Protein AF-A0A564Z9N3-F1 (afdb_monomer)

Organism: Hymenolepis diminuta (NCBI:txid6216)

Solvent-accessible surface area (backbone atoms only — not comparable to full-atom values): 6262 Å² total; per-residue (Å²): 86,80,41,83,44,80,71,89,62,53,36,37,37,29,37,66,100,58,65,80,38,64,48,44,73,56,98,43,25,26,27,47,93,90,37,80,46,21,62,64,18,46,82,48,82,69,34,32,37,49,31,64,73,60,54,89,52,34,42,36,40,38,44,30,54,101,87,51,76,47,78,44,60,51,62,95,79,74,75,74,78,80,77,71,87,90,68,79,89,69,88,70,75,68,72,64,68,64,92,88,115

Secondary structure (DSSP, 8-state):
-EE--SS--EEEEEETTS-EEEPEEETTEEEETTEEEES--EE-SS-EE---S-GGGEEEEEEE-SS-EEEEE--TT--PPPPPTT------------TT-

InterPro domains:
  IPR043785 Domain of unknown function DUF5727 [PF18997] (24-87)

Radius of gyration: 14.27 Å; Cα contacts (8 Å, |Δi|>4): 172; chains: 1; bounding box: 31×42×28 Å

Sequence (101 aa):
MYFNLTNVPEILVYKKDSYLFYLTIENGSCIVYGKIVGSPCAVQADQTVITLDEVPDYDVLVVQNLS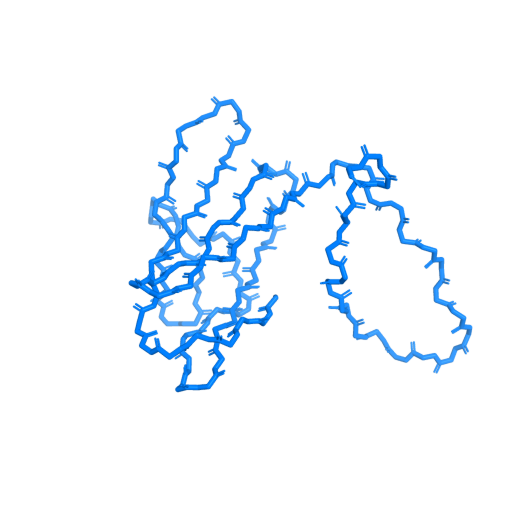LIYTVYFAKDCKFPPPKDGKKRAFKFTLCLNPNS

pLDDT: mean 74.57, std 18.3, range [33.62, 94.56]

Mean predicted aligned error: 9.77 Å

Structure (mmCIF, N/CA/C/O backbone):
data_AF-A0A564Z9N3-F1
#
_entry.id   AF-A0A564Z9N3-F1
#
loop_
_atom_site.group_PDB
_atom_site.id
_atom_site.type_symbol
_atom_site.label_atom_id
_atom_site.label_alt_id
_atom_site.label_comp_id
_atom_site.label_asym_id
_atom_site.label_entity_id
_atom_site.label_seq_id
_atom_site.pdbx_PDB_ins_code
_atom_site.Cartn_x
_atom_site.Cartn_y
_atom_site.Cartn_z
_atom_site.occupancy
_atom_site.B_iso_or_equiv
_atom_site.auth_seq_id
_atom_site.auth_comp_id
_atom_site.auth_asym_id
_atom_site.auth_atom_id
_atom_site.pdbx_PDB_model_num
ATOM 1 N N . MET A 1 1 ? -5.226 -6.364 1.904 1.00 74.12 1 MET A N 1
ATOM 2 C CA . MET A 1 1 ? -4.882 -5.962 3.291 1.00 74.12 1 MET A CA 1
ATOM 3 C C . MET A 1 1 ? -5.975 -5.050 3.825 1.00 74.12 1 MET A C 1
ATOM 5 O O . MET A 1 1 ? -6.573 -4.358 3.012 1.00 74.12 1 MET A O 1
ATOM 9 N N . TYR A 1 2 ? -6.242 -5.077 5.135 1.00 73.81 2 TYR A N 1
ATOM 10 C CA . TYR A 1 2 ? -7.275 -4.263 5.792 1.00 73.81 2 TYR A CA 1
ATOM 11 C C . TYR A 1 2 ? -6.627 -3.409 6.884 1.00 73.81 2 TYR A C 1
ATOM 13 O O . TYR A 1 2 ? -5.936 -3.960 7.742 1.00 73.81 2 TYR A O 1
ATOM 21 N N . PHE A 1 3 ? -6.849 -2.097 6.858 1.00 78.56 3 PHE A N 1
ATOM 22 C CA . PHE A 1 3 ? -6.314 -1.147 7.839 1.00 78.56 3 PHE A CA 1
ATOM 23 C C . PHE A 1 3 ? -7.463 -0.405 8.515 1.00 78.56 3 PHE A C 1
ATOM 25 O O . PHE A 1 3 ? -8.346 0.088 7.820 1.00 78.56 3 PHE A O 1
ATOM 32 N N . ASN A 1 4 ? -7.453 -0.312 9.844 1.00 79.88 4 ASN A N 1
ATOM 33 C CA . ASN A 1 4 ? -8.452 0.454 10.586 1.00 79.88 4 ASN A CA 1
ATOM 34 C C . ASN A 1 4 ? -7.936 1.885 10.788 1.00 79.88 4 ASN A C 1
ATOM 36 O O . ASN A 1 4 ? -7.170 2.153 11.712 1.00 79.88 4 ASN A O 1
ATOM 40 N N . LEU A 1 5 ? -8.306 2.776 9.872 1.00 74.12 5 LEU A N 1
ATOM 41 C CA . LEU A 1 5 ? -7.950 4.192 9.892 1.00 74.12 5 LEU A CA 1
ATOM 42 C C . LEU A 1 5 ? -9.229 5.007 9.760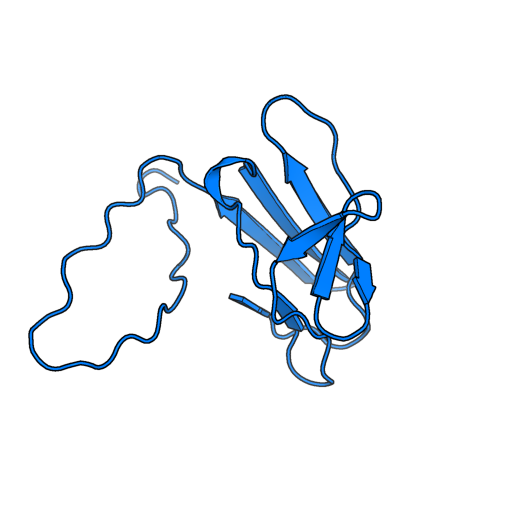 1.00 74.12 5 LEU A C 1
ATOM 44 O O . LEU A 1 5 ? -10.006 4.796 8.832 1.00 74.12 5 LEU A O 1
ATOM 48 N N . THR A 1 6 ? -9.423 5.953 10.673 1.00 65.00 6 THR A N 1
ATOM 49 C CA . THR A 1 6 ? -10.467 6.967 10.551 1.00 65.00 6 THR A CA 1
ATOM 50 C C . THR A 1 6 ? -9.950 8.100 9.651 1.00 65.00 6 THR A C 1
ATOM 52 O O . THR A 1 6 ? -8.807 8.542 9.801 1.00 65.00 6 THR A O 1
ATOM 55 N N . ASN A 1 7 ? -10.789 8.582 8.723 1.00 72.44 7 ASN A N 1
ATOM 56 C CA . ASN A 1 7 ? -10.487 9.567 7.660 1.00 72.44 7 ASN A CA 1
ATOM 57 C C . ASN A 1 7 ? -9.751 9.015 6.425 1.00 72.44 7 ASN A C 1
ATOM 59 O O . ASN A 1 7 ? -9.228 7.906 6.439 1.00 72.44 7 ASN A O 1
ATOM 63 N N . VAL A 1 8 ? -9.730 9.810 5.345 1.00 78.62 8 VAL A N 1
ATOM 64 C CA . VAL A 1 8 ? -9.068 9.462 4.075 1.00 78.62 8 VAL A CA 1
ATOM 65 C C . VAL A 1 8 ? -7.553 9.373 4.305 1.00 78.62 8 VAL A C 1
ATOM 67 O O . VAL A 1 8 ? -6.945 10.397 4.625 1.00 78.62 8 VAL A O 1
ATOM 70 N N . PRO A 1 9 ? -6.938 8.183 4.183 1.00 86.62 9 PRO A N 1
ATOM 71 C CA . PRO A 1 9 ? -5.511 8.026 4.399 1.00 86.62 9 PRO A CA 1
ATOM 72 C C . PRO A 1 9 ? -4.712 8.457 3.169 1.00 86.62 9 PRO A C 1
ATOM 74 O O . PRO A 1 9 ? -5.173 8.363 2.031 1.00 86.62 9 PRO A O 1
ATOM 77 N N . GLU A 1 10 ? -3.469 8.851 3.407 1.00 91.56 10 GLU A N 1
ATOM 78 C CA . GLU A 1 10 ? -2.439 8.898 2.381 1.00 91.56 10 GLU A CA 1
ATOM 79 C C . GLU A 1 10 ? -1.835 7.495 2.234 1.00 91.56 10 GLU A C 1
ATOM 81 O O . GLU A 1 10 ? -1.497 6.839 3.227 1.00 91.56 10 GLU A O 1
ATOM 86 N N . ILE A 1 11 ? -1.737 7.011 0.994 1.00 92.31 11 ILE A N 1
ATOM 87 C CA . ILE A 1 11 ? -1.225 5.675 0.687 1.00 92.31 11 ILE A CA 1
ATOM 88 C C . ILE A 1 11 ? -0.005 5.817 -0.214 1.00 92.31 11 ILE A C 1
ATOM 90 O O . ILE A 1 11 ? -0.067 6.426 -1.284 1.00 92.31 11 ILE A O 1
ATOM 94 N N . LEU A 1 12 ? 1.103 5.234 0.227 1.00 91.88 12 LEU A N 1
ATOM 95 C CA . LEU A 1 12 ? 2.409 5.360 -0.399 1.00 91.88 12 LEU A CA 1
ATOM 96 C C . LEU A 1 12 ? 2.977 3.973 -0.667 1.00 91.88 12 LEU A C 1
ATOM 98 O O . LEU A 1 12 ? 2.944 3.102 0.200 1.00 91.88 12 LEU A O 1
ATOM 102 N N . VAL A 1 13 ? 3.540 3.771 -1.850 1.00 90.00 13 VAL A N 1
ATOM 103 C CA . VAL A 1 13 ? 4.237 2.536 -2.208 1.00 90.00 13 VAL A CA 1
ATOM 104 C C . VAL A 1 13 ? 5.669 2.832 -2.621 1.00 90.00 13 VAL A C 1
ATOM 106 O O . VAL A 1 13 ? 5.936 3.756 -3.386 1.00 90.00 13 VAL A O 1
ATOM 109 N N . TYR A 1 14 ? 6.591 2.017 -2.125 1.00 88.25 14 TYR A N 1
ATOM 110 C CA . TYR A 1 14 ? 7.994 2.020 -2.512 1.00 88.25 14 TYR A CA 1
ATOM 111 C C . TYR A 1 14 ? 8.215 0.850 -3.462 1.00 88.25 14 TYR A C 1
ATOM 113 O O . TYR A 1 14 ? 8.047 -0.306 -3.063 1.00 88.25 14 TYR A O 1
ATOM 121 N N . LYS A 1 15 ? 8.555 1.144 -4.720 1.00 83.88 15 LYS A N 1
ATOM 122 C CA . LYS A 1 15 ? 9.006 0.120 -5.670 1.00 83.88 15 LYS A CA 1
ATOM 123 C C . LYS A 1 15 ? 10.499 -0.138 -5.509 1.00 83.88 15 LYS A C 1
ATOM 125 O O . LYS A 1 15 ? 11.254 0.777 -5.179 1.00 83.88 15 LYS A O 1
ATOM 130 N N . LYS A 1 16 ? 10.904 -1.371 -5.814 1.00 74.06 16 LYS A N 1
ATOM 131 C CA . LYS A 1 16 ? 12.314 -1.765 -5.899 1.00 74.06 16 LYS A CA 1
ATOM 132 C C . LYS A 1 16 ? 13.060 -0.830 -6.838 1.00 74.06 16 LYS A C 1
ATOM 134 O O . LYS A 1 16 ? 12.571 -0.524 -7.925 1.00 74.06 16 LYS A O 1
ATOM 139 N N . ASP A 1 17 ? 14.219 -0.369 -6.382 1.00 71.88 17 ASP A N 1
ATOM 140 C CA . ASP A 1 17 ? 15.132 0.493 -7.139 1.00 71.88 17 ASP A CA 1
ATOM 141 C C . ASP A 1 17 ? 14.519 1.837 -7.590 1.00 71.88 17 ASP A C 1
ATOM 143 O O . ASP A 1 17 ? 14.959 2.433 -8.575 1.00 71.88 17 ASP A O 1
ATOM 147 N N . SER A 1 18 ? 13.487 2.333 -6.892 1.00 74.06 18 SER A N 1
ATOM 148 C CA . SER A 1 18 ? 12.763 3.541 -7.297 1.00 74.06 18 SER A CA 1
ATOM 149 C C . SER A 1 18 ? 12.354 4.460 -6.143 1.00 74.06 18 SER A C 1
ATOM 151 O O . SER A 1 18 ? 12.667 4.227 -4.976 1.00 74.06 18 SER A O 1
ATOM 153 N N . TYR A 1 19 ? 11.669 5.548 -6.499 1.00 78.12 19 TYR A N 1
ATOM 154 C CA . TYR A 1 19 ? 11.160 6.551 -5.569 1.00 78.12 19 TYR A CA 1
ATOM 155 C C . TYR A 1 19 ? 9.827 6.124 -4.934 1.00 78.12 19 TYR A C 1
ATOM 157 O O . TYR A 1 19 ? 9.153 5.200 -5.389 1.00 78.12 19 TYR A O 1
ATOM 165 N N . LEU A 1 20 ? 9.456 6.817 -3.857 1.00 86.94 20 LEU A N 1
ATOM 166 C CA . LEU A 1 20 ? 8.139 6.715 -3.233 1.00 86.94 20 LEU A CA 1
ATOM 167 C C . LEU A 1 20 ? 7.063 7.239 -4.185 1.00 86.94 20 LEU A C 1
ATOM 169 O O . LEU A 1 20 ? 7.220 8.304 -4.785 1.00 86.94 20 LEU A O 1
ATOM 173 N N . PHE A 1 21 ? 5.958 6.504 -4.279 1.00 91.62 21 PHE A N 1
ATOM 174 C CA . PHE A 1 21 ? 4.834 6.854 -5.136 1.00 91.62 21 PHE A CA 1
ATOM 175 C C . PHE A 1 21 ? 3.529 6.917 -4.369 1.00 91.62 21 PHE A C 1
ATOM 177 O O . PHE A 1 21 ? 3.250 6.079 -3.513 1.00 91.62 21 PHE A O 1
ATOM 184 N N . TYR A 1 22 ? 2.703 7.882 -4.756 1.00 93.00 22 TYR A N 1
ATOM 185 C CA . TYR A 1 22 ? 1.322 7.961 -4.322 1.00 93.00 22 TYR A CA 1
ATOM 186 C C . TYR A 1 22 ? 0.497 6.877 -4.996 1.00 93.00 22 TYR A C 1
ATOM 188 O O . TYR A 1 22 ? 0.512 6.735 -6.222 1.00 93.00 22 TYR A O 1
ATOM 196 N N . LEU A 1 23 ? -0.240 6.141 -4.175 1.00 92.75 23 LEU A N 1
ATOM 197 C CA . LEU A 1 23 ? -1.280 5.245 -4.631 1.00 92.75 23 LEU A CA 1
ATOM 198 C C . LEU A 1 23 ? -2.615 5.965 -4.479 1.00 92.75 23 LEU A C 1
ATOM 200 O O . LEU A 1 23 ? -3.014 6.329 -3.372 1.00 92.75 23 LEU A O 1
ATOM 204 N N . THR A 1 24 ? -3.316 6.147 -5.590 1.00 94.38 24 THR A N 1
ATOM 205 C CA . THR A 1 24 ? -4.695 6.634 -5.587 1.00 94.38 24 THR A CA 1
ATOM 206 C C . THR A 1 24 ? -5.657 5.461 -5.703 1.00 94.38 24 THR A C 1
ATOM 208 O O . THR A 1 24 ? -5.318 4.397 -6.225 1.00 94.38 24 THR A O 1
ATOM 211 N N . ILE A 1 25 ? -6.865 5.636 -5.172 1.00 92.50 25 ILE A N 1
ATOM 212 C CA . ILE A 1 25 ? -7.941 4.661 -5.325 1.00 92.50 25 ILE A CA 1
ATOM 213 C C . ILE A 1 25 ? -9.020 5.291 -6.188 1.00 92.50 25 ILE A C 1
ATOM 215 O O . ILE A 1 25 ? -9.620 6.290 -5.799 1.00 92.50 25 ILE A O 1
ATOM 219 N N . GLU A 1 26 ? -9.287 4.685 -7.339 1.00 93.88 26 GLU A N 1
ATOM 220 C CA . GLU A 1 26 ? -10.297 5.158 -8.283 1.00 93.88 26 GLU A CA 1
ATOM 221 C C . GLU A 1 26 ? -11.152 3.981 -8.743 1.00 93.88 26 GLU A C 1
ATOM 223 O O . GLU A 1 26 ? -10.631 2.949 -9.165 1.00 93.88 26 GLU A O 1
ATOM 228 N N . ASN A 1 27 ? -12.478 4.117 -8.639 1.00 93.12 27 ASN A N 1
ATOM 229 C CA . ASN A 1 27 ? -13.450 3.106 -9.078 1.00 93.12 27 ASN A CA 1
ATOM 230 C C . ASN A 1 27 ? -13.129 1.672 -8.604 1.00 93.12 27 ASN A C 1
ATOM 232 O O . ASN A 1 27 ? -13.273 0.709 -9.354 1.00 93.12 27 ASN A O 1
ATOM 236 N N . GLY A 1 28 ? -12.666 1.519 -7.359 1.00 91.19 28 GLY A N 1
ATOM 237 C CA . GLY A 1 28 ? -12.337 0.210 -6.787 1.00 91.19 28 GLY A CA 1
ATOM 238 C C . GLY A 1 28 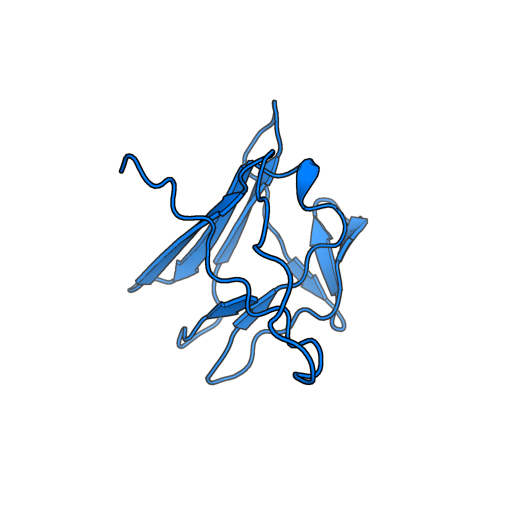? -10.948 -0.334 -7.151 1.00 91.19 28 GLY A C 1
ATOM 239 O O . GLY A 1 28 ? -10.626 -1.458 -6.768 1.00 91.19 28 GLY A O 1
ATOM 240 N N . SER A 1 29 ? -10.131 0.429 -7.878 1.00 94.56 29 SER A N 1
ATOM 241 C CA . SER A 1 29 ? -8.789 0.038 -8.326 1.00 94.56 29 SER A CA 1
ATOM 242 C C . SER A 1 29 ? -7.707 0.843 -7.611 1.00 94.56 29 SER A C 1
ATOM 244 O O . SER A 1 29 ? -7.889 2.030 -7.353 1.00 94.56 29 SER A O 1
ATOM 246 N N . CYS A 1 30 ? -6.574 0.208 -7.314 1.00 91.56 30 CYS A N 1
ATOM 247 C CA . CYS A 1 30 ? -5.354 0.876 -6.871 1.00 91.56 30 CYS A CA 1
ATOM 248 C C . CYS A 1 30 ? -4.573 1.359 -8.095 1.00 91.56 30 CYS A C 1
ATOM 250 O O . CYS A 1 30 ? -4.246 0.553 -8.969 1.00 91.56 30 CYS A O 1
ATOM 252 N N . ILE A 1 31 ? -4.244 2.647 -8.146 1.00 93.44 31 ILE A N 1
ATOM 253 C CA . ILE A 1 31 ? -3.577 3.277 -9.283 1.00 93.44 31 ILE A CA 1
ATOM 254 C C . ILE A 1 31 ? -2.265 3.918 -8.836 1.00 93.44 31 ILE A C 1
ATOM 256 O O . ILE A 1 31 ? -2.213 4.649 -7.851 1.00 93.44 31 ILE A O 1
ATOM 260 N N . VAL A 1 32 ? -1.199 3.658 -9.591 1.00 90.75 32 VAL A N 1
ATOM 261 C CA . VAL A 1 32 ? 0.115 4.292 -9.434 1.00 90.75 32 VAL A CA 1
ATOM 262 C C . VAL A 1 32 ? 0.557 4.772 -10.814 1.00 90.75 32 VAL A C 1
ATOM 264 O O . VAL A 1 32 ? 0.589 3.990 -11.762 1.00 90.75 32 VAL A O 1
ATOM 267 N N . TYR A 1 33 ? 0.858 6.066 -10.957 1.00 88.38 33 TYR A N 1
ATOM 268 C CA . TYR A 1 33 ? 1.173 6.698 -12.253 1.00 88.38 33 TYR A CA 1
ATOM 269 C C . TYR A 1 33 ? 0.147 6.426 -13.366 1.00 88.38 33 TYR A C 1
ATOM 271 O O . TYR A 1 33 ? 0.508 6.154 -14.511 1.00 88.38 33 TYR A O 1
ATOM 279 N N . GLY A 1 34 ? -1.145 6.452 -13.030 1.00 88.44 34 GLY A N 1
ATOM 280 C CA . GLY A 1 34 ? -2.220 6.192 -13.994 1.00 88.44 34 GLY A CA 1
ATOM 281 C C . GLY A 1 34 ? -2.328 4.732 -14.451 1.00 88.44 34 GLY A C 1
ATOM 282 O O . GLY A 1 34 ? -3.157 4.424 -15.302 1.00 88.44 34 GLY A O 1
ATOM 283 N N . LYS A 1 35 ? -1.518 3.820 -13.896 1.00 90.50 35 LYS A N 1
ATOM 284 C CA . LYS A 1 35 ? -1.618 2.379 -14.143 1.00 90.50 35 LYS A CA 1
ATOM 285 C C . LYS A 1 35 ? -2.327 1.698 -12.988 1.00 90.50 35 LYS A C 1
ATOM 287 O O . LYS A 1 35 ? -2.005 1.954 -11.830 1.00 90.50 35 LYS A O 1
ATOM 292 N N . ILE A 1 36 ? -3.252 0.801 -13.313 1.00 90.69 36 ILE A N 1
ATOM 293 C CA . ILE A 1 36 ? -3.878 -0.079 -12.327 1.00 90.69 36 ILE A CA 1
ATOM 294 C C . ILE A 1 36 ? -2.830 -1.094 -11.876 1.00 90.69 36 ILE A C 1
ATOM 296 O O . ILE A 1 36 ? -2.261 -1.802 -12.702 1.00 90.69 36 ILE A O 1
ATOM 300 N N . VAL A 1 37 ? -2.576 -1.138 -10.572 1.00 88.38 37 VAL A N 1
ATOM 301 C CA . VAL A 1 37 ? -1.590 -2.033 -9.942 1.00 88.38 37 VAL A CA 1
ATOM 302 C C . VAL A 1 37 ? -2.235 -3.058 -9.011 1.00 88.38 37 VAL A C 1
ATOM 304 O O . VAL A 1 37 ? -1.542 -3.880 -8.413 1.00 88.38 37 VAL A O 1
ATOM 307 N N . GLY A 1 38 ? -3.560 -3.012 -8.873 1.00 86.81 38 GLY A N 1
ATOM 308 C CA . GLY A 1 38 ? -4.332 -4.062 -8.227 1.00 86.81 38 GLY A CA 1
ATOM 309 C C . GLY A 1 38 ? -5.782 -3.687 -7.957 1.00 86.81 38 GLY A C 1
ATOM 310 O O . GLY A 1 38 ? -6.192 -2.528 -8.074 1.00 86.81 38 GLY A O 1
ATOM 311 N N . SER A 1 39 ? -6.572 -4.699 -7.610 1.00 87.56 39 SER A N 1
ATOM 312 C CA . SER A 1 39 ? -7.975 -4.564 -7.214 1.00 87.56 39 SER A CA 1
ATOM 313 C C . SER A 1 39 ? -8.417 -5.782 -6.380 1.00 87.56 39 SER A C 1
ATOM 315 O O . SER A 1 39 ? -7.849 -6.862 -6.541 1.00 87.56 39 SER A O 1
ATOM 317 N N . PRO A 1 40 ? -9.407 -5.656 -5.473 1.00 90.12 40 PRO A N 1
ATOM 318 C CA . PRO A 1 40 ? -10.154 -4.447 -5.131 1.00 90.12 40 PRO A CA 1
ATOM 319 C C . PRO A 1 40 ? -9.407 -3.540 -4.141 1.00 90.12 40 PRO A C 1
ATOM 321 O O . PRO A 1 40 ? -8.711 -4.017 -3.239 1.00 90.12 40 PRO A O 1
ATOM 324 N N . CYS A 1 41 ? -9.622 -2.233 -4.275 1.00 89.19 41 CYS A N 1
ATOM 325 C CA . CYS A 1 41 ? -9.126 -1.198 -3.376 1.00 89.19 41 CYS A CA 1
ATOM 326 C C . CYS A 1 41 ? -10.247 -0.234 -2.988 1.00 89.19 41 CYS A C 1
ATOM 328 O O . CYS A 1 41 ? -11.027 0.188 -3.838 1.00 89.19 41 CYS A O 1
ATOM 330 N N . ALA A 1 42 ? -10.355 0.109 -1.708 1.00 90.38 42 ALA A N 1
ATOM 331 C CA . ALA A 1 42 ? -11.407 0.992 -1.214 1.00 90.38 42 ALA A CA 1
ATOM 332 C C . ALA A 1 42 ? -11.011 1.647 0.109 1.00 90.38 42 ALA A C 1
ATOM 334 O O . ALA A 1 42 ? -10.438 0.990 0.974 1.00 90.38 42 ALA A O 1
ATOM 335 N N . VAL A 1 43 ? -11.399 2.906 0.298 1.00 86.62 43 VAL A N 1
ATOM 336 C CA . VAL A 1 43 ? -11.459 3.530 1.625 1.00 86.62 43 VAL A CA 1
ATOM 337 C C . VAL A 1 43 ? -12.915 3.505 2.076 1.00 86.62 43 VAL A C 1
ATOM 339 O O . VAL A 1 43 ? -13.786 4.046 1.398 1.00 86.62 43 VAL A O 1
ATOM 342 N N . GLN A 1 44 ? -13.184 2.844 3.193 1.00 84.88 44 GLN A N 1
ATOM 343 C CA . GLN A 1 44 ? -14.482 2.795 3.866 1.00 84.88 44 GLN A CA 1
ATOM 344 C C . GLN A 1 44 ? -14.358 3.487 5.229 1.00 84.88 44 GLN A C 1
ATOM 346 O O . GLN A 1 44 ? -13.255 3.806 5.670 1.00 84.88 44 GLN A O 1
ATOM 351 N N . ALA A 1 45 ? -15.485 3.746 5.894 1.00 79.69 45 ALA A N 1
ATOM 352 C CA . ALA A 1 45 ? -15.507 4.522 7.138 1.00 79.69 45 ALA A CA 1
ATOM 353 C C . ALA A 1 45 ? -14.704 3.876 8.285 1.00 79.69 45 ALA A C 1
ATOM 355 O O . ALA A 1 45 ? -14.181 4.581 9.144 1.00 79.69 45 ALA A O 1
ATOM 356 N N . ASP A 1 46 ? -14.622 2.549 8.292 1.00 80.44 46 ASP A N 1
ATOM 357 C CA . ASP A 1 46 ? -14.007 1.721 9.329 1.00 80.44 46 ASP A CA 1
ATOM 358 C C . ASP A 1 46 ? -12.805 0.907 8.828 1.00 80.44 46 ASP A C 1
ATOM 360 O O . ASP A 1 46 ? -12.050 0.347 9.625 1.00 80.44 46 ASP A O 1
ATOM 364 N N . GLN A 1 47 ? -12.611 0.827 7.510 1.00 82.25 47 GLN A N 1
ATOM 365 C CA . GLN A 1 47 ? -11.533 0.044 6.926 1.00 82.25 47 GLN A CA 1
ATOM 366 C C . GLN A 1 47 ? -11.014 0.618 5.612 1.00 82.25 47 GLN A C 1
ATOM 368 O O . GLN A 1 47 ? -11.763 1.047 4.742 1.00 82.25 47 GLN A O 1
ATOM 373 N N . THR A 1 48 ? -9.706 0.521 5.414 1.00 83.25 48 THR A N 1
ATOM 374 C CA . THR A 1 48 ? -9.064 0.701 4.112 1.00 83.25 48 THR A CA 1
ATOM 375 C C . THR A 1 48 ? -8.640 -0.657 3.570 1.00 83.25 48 THR A C 1
ATOM 377 O O . THR A 1 48 ? -7.903 -1.394 4.228 1.00 83.25 48 THR A O 1
ATOM 380 N N . VAL A 1 49 ? -9.111 -0.990 2.370 1.00 86.62 49 VAL A N 1
ATOM 381 C CA . VAL A 1 49 ? -8.809 -2.220 1.636 1.00 86.62 49 VAL A CA 1
ATOM 382 C C . VAL A 1 49 ? -7.803 -1.899 0.541 1.00 86.62 49 VAL A C 1
ATOM 384 O O . VAL A 1 49 ? -8.091 -1.085 -0.331 1.00 86.62 49 VAL A O 1
ATOM 387 N N . ILE A 1 50 ? -6.646 -2.560 0.567 1.00 86.88 50 ILE A N 1
ATOM 388 C CA . ILE A 1 50 ? -5.604 -2.439 -0.466 1.00 86.88 50 ILE A CA 1
ATOM 389 C C . ILE A 1 50 ? -5.255 -3.822 -1.000 1.00 86.88 50 ILE A C 1
ATOM 391 O O . ILE A 1 50 ? -4.880 -4.709 -0.222 1.00 86.88 50 ILE A O 1
ATOM 395 N N . THR A 1 51 ? -5.338 -3.986 -2.316 1.00 87.12 51 THR A N 1
ATOM 396 C CA . THR A 1 51 ? -4.943 -5.201 -3.034 1.00 87.12 51 THR A CA 1
ATOM 397 C C . THR A 1 51 ? -4.015 -4.804 -4.172 1.00 87.12 51 THR A C 1
ATOM 399 O O . THR A 1 51 ? -4.352 -3.924 -4.955 1.00 87.12 51 THR A O 1
ATOM 402 N N . LEU A 1 52 ? -2.839 -5.426 -4.229 1.00 84.38 52 LEU A N 1
ATOM 403 C CA . LEU A 1 52 ? -1.820 -5.193 -5.250 1.00 84.38 52 LEU A CA 1
ATOM 404 C C . LEU A 1 52 ? -1.579 -6.515 -5.982 1.00 84.38 52 LEU A C 1
ATOM 406 O O . LEU A 1 52 ? -1.395 -7.537 -5.319 1.00 84.38 52 LEU A O 1
ATOM 410 N N . ASP A 1 53 ? -1.567 -6.489 -7.311 1.00 80.06 53 ASP A N 1
ATOM 411 C CA . ASP A 1 53 ? -1.348 -7.678 -8.143 1.00 80.06 53 ASP A CA 1
ATOM 412 C C . ASP A 1 53 ? 0.157 -7.965 -8.294 1.00 80.06 53 ASP A C 1
ATOM 414 O O . ASP A 1 53 ? 0.598 -9.112 -8.232 1.00 80.06 53 ASP A O 1
ATOM 418 N N . GLU A 1 54 ? 0.972 -6.911 -8.390 1.00 71.75 54 GLU A N 1
ATOM 419 C CA . GLU A 1 54 ? 2.428 -6.981 -8.588 1.00 71.75 54 GLU A CA 1
ATOM 420 C C . GLU A 1 54 ? 3.214 -6.824 -7.273 1.00 71.75 54 GLU A C 1
ATOM 422 O O . GLU A 1 54 ? 4.163 -6.050 -7.186 1.00 71.75 54 GLU A O 1
ATOM 427 N N . VAL A 1 55 ? 2.846 -7.561 -6.217 1.00 69.94 55 VAL A N 1
ATOM 428 C CA . VAL A 1 55 ? 3.541 -7.506 -4.907 1.00 69.94 55 VAL A CA 1
ATOM 429 C C . VAL A 1 55 ? 5.078 -7.633 -5.001 1.00 69.94 55 VAL A C 1
ATOM 431 O O . VAL A 1 55 ? 5.762 -6.911 -4.274 1.00 69.94 55 VAL A O 1
ATOM 434 N N . PRO A 1 56 ? 5.666 -8.487 -5.869 1.00 69.38 56 PRO A N 1
ATOM 435 C CA . PRO A 1 56 ? 7.119 -8.638 -5.958 1.00 69.38 56 PRO A CA 1
ATOM 436 C C . PRO A 1 56 ? 7.880 -7.387 -6.403 1.00 69.38 56 PRO A C 1
ATOM 438 O O . PRO A 1 56 ? 9.088 -7.343 -6.182 1.00 69.38 56 PRO A O 1
ATOM 441 N N . ASP A 1 57 ? 7.220 -6.385 -6.976 1.00 76.44 57 ASP A N 1
ATOM 442 C CA . ASP A 1 57 ? 7.869 -5.155 -7.445 1.00 76.44 57 ASP A CA 1
ATOM 443 C C . ASP A 1 57 ? 7.938 -4.071 -6.365 1.00 76.44 57 ASP A C 1
ATOM 445 O O . ASP A 1 57 ? 8.620 -3.059 -6.536 1.00 76.44 57 ASP A O 1
ATOM 449 N N . TYR A 1 58 ? 7.253 -4.286 -5.242 1.00 80.44 58 TYR A N 1
ATOM 450 C CA . TYR A 1 58 ? 7.208 -3.367 -4.116 1.00 80.44 58 TYR A CA 1
ATOM 451 C C . TYR A 1 58 ? 8.077 -3.871 -2.961 1.00 80.44 58 TYR A C 1
ATOM 453 O O . TYR A 1 58 ? 8.186 -5.075 -2.725 1.00 80.44 58 TYR A O 1
ATOM 461 N N . ASP A 1 59 ? 8.683 -2.933 -2.237 1.00 83.69 59 ASP A N 1
ATOM 462 C CA . ASP A 1 59 ? 9.419 -3.183 -0.993 1.00 83.69 59 ASP A CA 1
ATOM 463 C C . ASP A 1 59 ? 8.583 -2.805 0.227 1.00 83.69 59 ASP A C 1
ATOM 465 O O . ASP A 1 59 ? 8.558 -3.534 1.220 1.00 83.69 59 ASP A O 1
ATOM 469 N N . VAL A 1 60 ? 7.869 -1.676 0.151 1.00 86.38 60 VAL A N 1
ATOM 470 C CA . VAL A 1 60 ? 7.111 -1.127 1.280 1.00 86.38 60 VAL A CA 1
ATOM 471 C C . VAL A 1 60 ? 5.784 -0.533 0.814 1.00 86.38 60 VAL A C 1
ATOM 473 O O . VAL A 1 60 ? 5.719 0.136 -0.215 1.00 86.38 60 VAL A O 1
ATOM 476 N N . LEU A 1 61 ? 4.731 -0.739 1.600 1.00 88.38 61 LEU A N 1
ATOM 477 C CA . LEU A 1 61 ? 3.474 0.006 1.545 1.00 88.38 61 LEU A CA 1
ATOM 478 C C . LEU A 1 61 ? 3.306 0.757 2.868 1.00 88.38 61 LEU A C 1
ATOM 480 O O . LEU A 1 61 ? 3.324 0.143 3.933 1.00 88.38 61 LEU A O 1
ATOM 484 N N . VAL A 1 62 ? 3.107 2.068 2.799 1.00 89.25 62 VAL A N 1
ATOM 485 C CA . VAL A 1 62 ? 2.757 2.904 3.949 1.00 89.25 62 VAL A CA 1
ATOM 486 C C . VAL A 1 62 ? 1.323 3.384 3.780 1.00 89.25 62 VAL A C 1
ATOM 488 O O . VAL A 1 62 ? 0.949 3.893 2.726 1.00 89.25 62 VAL A O 1
ATOM 491 N N . VAL A 1 63 ? 0.518 3.214 4.821 1.00 88.81 63 VAL A N 1
ATOM 492 C CA . VAL A 1 63 ? -0.841 3.750 4.913 1.00 88.81 63 VAL A CA 1
ATOM 493 C C . VAL A 1 63 ? -0.892 4.627 6.152 1.00 88.81 63 VAL A C 1
ATOM 495 O O . VAL A 1 63 ? -0.725 4.127 7.265 1.00 88.81 63 VAL A O 1
ATOM 498 N N . GLN A 1 64 ? -1.089 5.929 5.971 1.00 87.62 64 GLN A N 1
ATOM 499 C CA . GLN A 1 64 ? -0.960 6.890 7.060 1.00 87.62 64 GLN A CA 1
ATOM 500 C C . GLN A 1 64 ? -2.047 7.959 7.068 1.00 87.62 64 GLN A C 1
ATOM 502 O O . GLN A 1 64 ? -2.625 8.309 6.043 1.00 87.62 64 GLN A O 1
ATOM 507 N N . ASN A 1 65 ? -2.306 8.499 8.253 1.00 83.81 65 ASN A N 1
ATOM 508 C CA . ASN A 1 65 ? -3.052 9.734 8.463 1.00 83.81 65 ASN A CA 1
ATOM 509 C C . ASN A 1 65 ? -2.338 10.575 9.542 1.00 83.81 65 ASN A C 1
ATOM 511 O O . ASN A 1 65 ? -1.227 10.256 9.958 1.00 83.81 65 ASN A O 1
ATOM 515 N N . LEU A 1 66 ? -2.977 11.646 10.023 1.00 81.56 66 LEU A N 1
ATOM 516 C CA . LEU A 1 66 ? -2.388 12.538 11.033 1.00 81.56 66 LEU A CA 1
ATOM 517 C C . LEU A 1 66 ? -2.077 11.868 12.386 1.00 81.56 66 LEU A C 1
ATOM 519 O O . LEU A 1 66 ? -1.336 12.439 13.180 1.00 81.56 66 LEU A O 1
ATOM 523 N N . SER A 1 67 ? -2.660 10.706 12.689 1.00 82.25 67 SER A N 1
ATOM 524 C CA . SER A 1 67 ? -2.571 10.072 14.013 1.00 82.25 67 SER A CA 1
ATOM 525 C C . SER A 1 67 ? -1.948 8.678 13.998 1.00 82.25 67 SER A C 1
ATOM 527 O O . SER A 1 67 ? -1.496 8.211 15.040 1.00 82.25 67 SER A O 1
ATOM 529 N N . LEU A 1 68 ? -1.943 7.995 12.854 1.00 84.12 68 LEU A N 1
ATOM 530 C CA . LEU A 1 68 ? -1.543 6.599 12.727 1.00 84.12 68 LEU A CA 1
ATOM 531 C C . LEU A 1 68 ? -0.774 6.375 11.427 1.00 84.12 68 LEU A C 1
ATOM 533 O O . LEU A 1 68 ? -1.144 6.887 10.371 1.00 84.12 68 LEU A O 1
ATOM 537 N N . ILE A 1 69 ? 0.267 5.550 11.517 1.00 87.06 69 ILE A N 1
ATOM 538 C CA . ILE A 1 69 ? 1.093 5.121 10.389 1.00 87.06 69 ILE A CA 1
ATOM 539 C C . ILE A 1 69 ? 1.179 3.598 10.435 1.00 87.06 69 ILE A C 1
ATOM 541 O O . ILE A 1 69 ? 1.645 3.022 11.419 1.00 87.06 69 ILE A O 1
ATOM 545 N N . TYR A 1 70 ? 0.737 2.947 9.364 1.00 85.12 70 TYR A N 1
ATOM 546 C CA . TYR A 1 70 ? 0.911 1.518 9.142 1.00 85.12 70 TYR A CA 1
ATOM 547 C C . TYR A 1 70 ? 1.950 1.304 8.050 1.00 85.12 70 TYR A C 1
ATOM 549 O O . TYR A 1 70 ? 1.748 1.727 6.914 1.00 85.12 70 TYR A O 1
ATOM 557 N N . THR A 1 71 ? 3.027 0.592 8.376 1.00 85.31 71 THR A N 1
ATOM 558 C CA . THR A 1 71 ? 4.080 0.235 7.419 1.00 85.31 71 THR A CA 1
ATOM 559 C C . THR A 1 71 ? 4.080 -1.270 7.191 1.00 85.31 71 THR A C 1
ATOM 561 O O . THR A 1 71 ? 4.190 -2.055 8.133 1.00 85.31 71 THR A O 1
ATOM 564 N N . VAL A 1 72 ? 3.960 -1.678 5.933 1.00 83.12 72 VAL A N 1
ATOM 565 C CA . VAL A 1 72 ? 3.991 -3.071 5.490 1.00 83.12 72 VAL A CA 1
ATOM 566 C C . VAL A 1 72 ? 5.234 -3.280 4.644 1.00 83.12 72 VAL A C 1
ATOM 568 O O . VAL A 1 72 ? 5.397 -2.622 3.623 1.00 83.12 72 VAL A O 1
ATOM 571 N N . TYR A 1 73 ? 6.080 -4.223 5.045 1.00 81.19 73 TYR A N 1
ATOM 572 C CA . TYR A 1 73 ? 7.256 -4.633 4.282 1.00 81.19 73 TYR A CA 1
ATOM 573 C C . TYR A 1 73 ? 6.940 -5.891 3.472 1.00 81.19 73 TYR A C 1
ATOM 575 O O . TYR A 1 73 ? 6.412 -6.871 4.008 1.00 81.19 73 TYR A O 1
ATOM 583 N N . PHE A 1 74 ? 7.272 -5.877 2.185 1.00 78.06 74 PHE A N 1
ATOM 584 C CA . PHE A 1 74 ? 7.101 -7.014 1.290 1.00 78.06 74 PHE A CA 1
ATOM 585 C C . PHE A 1 74 ? 8.407 -7.810 1.209 1.00 78.06 74 PHE A C 1
ATOM 587 O O . PHE A 1 74 ? 9.407 -7.352 0.662 1.00 78.06 74 PHE A O 1
ATOM 594 N N . ALA A 1 75 ? 8.412 -9.030 1.747 1.00 74.69 75 ALA A N 1
ATOM 595 C CA . ALA A 1 75 ? 9.565 -9.920 1.645 1.00 74.69 75 ALA A CA 1
ATOM 596 C C . ALA A 1 75 ? 9.495 -10.766 0.359 1.00 74.69 75 ALA A C 1
ATOM 598 O O . ALA A 1 75 ? 8.463 -11.372 0.067 1.00 74.69 75 ALA A O 1
ATOM 599 N N . LYS A 1 76 ? 10.610 -10.846 -0.388 1.00 64.50 76 LYS A N 1
ATOM 600 C CA . LYS A 1 76 ? 10.727 -11.650 -1.626 1.00 64.50 76 LYS A CA 1
ATOM 601 C C . LYS A 1 76 ? 10.503 -13.154 -1.396 1.00 64.50 76 LYS A C 1
ATOM 603 O O . LYS A 1 76 ? 10.005 -13.825 -2.292 1.00 64.50 76 LYS A O 1
ATOM 608 N N . ASP A 1 77 ? 10.804 -13.656 -0.197 1.00 62.91 77 ASP A N 1
ATOM 609 C CA . ASP A 1 77 ? 10.861 -15.094 0.105 1.00 62.91 77 ASP A CA 1
ATOM 610 C C . ASP A 1 77 ? 9.789 -15.565 1.103 1.00 62.91 77 ASP A C 1
ATOM 612 O O . ASP A 1 77 ? 10.015 -16.484 1.895 1.00 62.91 77 ASP A O 1
ATOM 616 N N . CYS A 1 78 ? 8.599 -14.958 1.085 1.00 61.34 78 CYS A N 1
ATOM 617 C CA . CYS A 1 78 ? 7.48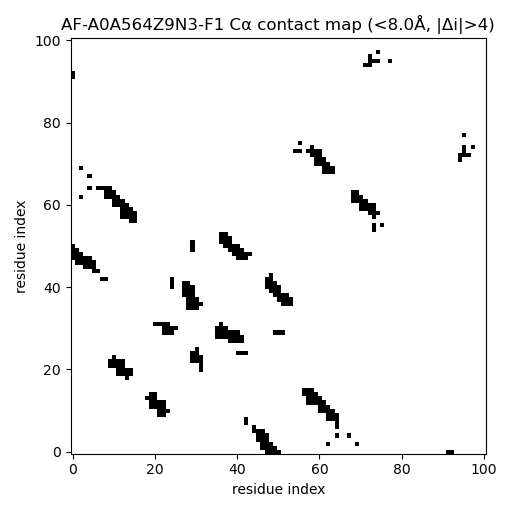0 -15.418 1.909 1.00 61.34 78 CYS A CA 1
ATOM 618 C C . CYS A 1 78 ? 7.038 -16.835 1.514 1.00 61.34 78 CYS A C 1
ATOM 620 O O . CYS A 1 78 ? 6.204 -17.031 0.628 1.00 61.34 78 CYS A O 1
ATOM 622 N N . LYS A 1 79 ? 7.553 -17.843 2.219 1.00 52.59 79 LYS A N 1
ATOM 623 C CA . LYS A 1 79 ? 7.020 -19.206 2.187 1.00 52.59 79 LYS A CA 1
ATOM 624 C C . LYS A 1 79 ? 5.950 -19.326 3.261 1.00 52.59 79 LYS A C 1
ATOM 626 O O . LYS A 1 79 ? 6.255 -19.474 4.442 1.00 52.59 79 LYS A O 1
ATOM 631 N N . PHE A 1 80 ? 4.687 -19.266 2.855 1.00 52.59 80 PHE A N 1
ATOM 632 C CA . PHE A 1 80 ? 3.601 -19.627 3.757 1.00 52.59 80 PHE A CA 1
ATOM 633 C C . PHE A 1 80 ? 3.641 -21.141 3.991 1.00 52.59 80 PHE A C 1
ATOM 635 O O . PHE A 1 80 ? 3.763 -21.894 3.019 1.00 52.59 80 PHE A O 1
ATOM 642 N N . PRO A 1 81 ? 3.538 -21.616 5.244 1.00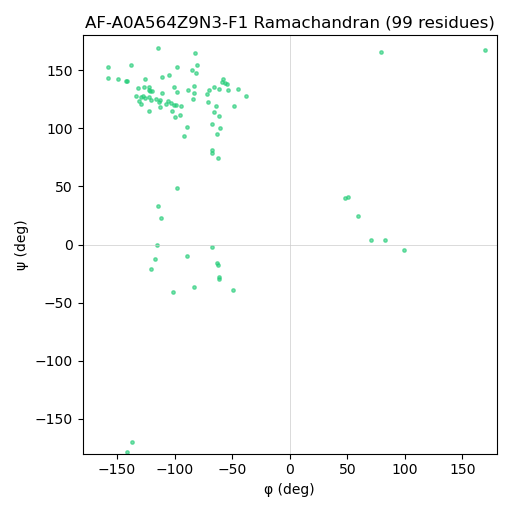 52.53 81 PRO A N 1
ATOM 643 C CA . PRO A 1 81 ? 3.339 -23.036 5.472 1.00 52.53 81 PRO A CA 1
ATOM 644 C C . PRO A 1 81 ? 2.057 -23.479 4.746 1.00 52.53 81 PRO A C 1
ATOM 646 O O . PRO A 1 81 ? 1.084 -22.714 4.711 1.00 52.53 81 PRO A O 1
ATOM 649 N N . PRO A 1 82 ? 2.036 -24.686 4.151 1.00 49.38 82 PRO A N 1
ATOM 650 C CA . PRO A 1 82 ? 0.838 -25.190 3.501 1.00 49.38 82 PRO A CA 1
ATOM 651 C C . PRO A 1 82 ? -0.325 -25.191 4.507 1.00 49.38 82 PRO A C 1
ATOM 653 O O . PRO A 1 82 ? -0.122 -25.501 5.688 1.00 49.38 82 PRO A O 1
ATOM 656 N N . PRO A 1 83 ? -1.539 -24.798 4.085 1.00 49.56 83 PRO A N 1
ATOM 657 C CA . PRO A 1 83 ? -2.687 -24.796 4.976 1.00 49.56 83 PRO A CA 1
ATOM 658 C C . PRO A 1 83 ? -2.923 -26.212 5.505 1.00 49.56 83 PRO A C 1
ATOM 660 O O . PRO A 1 83 ? -2.826 -27.183 4.759 1.00 49.56 83 PRO A O 1
ATOM 663 N N . LYS A 1 84 ? -3.263 -26.327 6.792 1.00 53.69 84 LYS A N 1
ATOM 664 C CA . LYS A 1 84 ? -3.786 -27.587 7.333 1.00 53.69 84 LYS A CA 1
ATOM 665 C C . LYS A 1 84 ?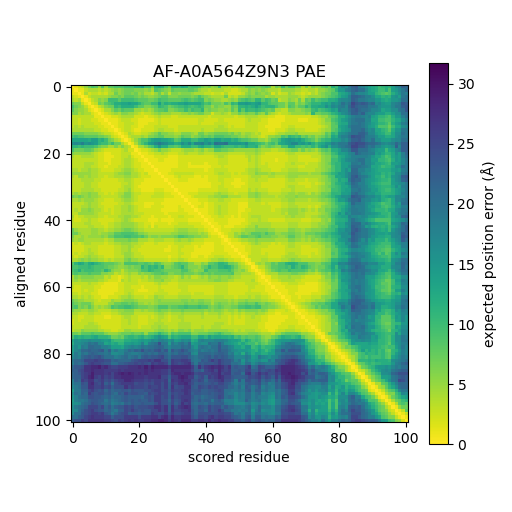 -5.092 -27.915 6.603 1.00 53.69 84 LYS A C 1
ATOM 667 O O . LYS A 1 84 ? -5.926 -27.020 6.429 1.00 53.69 84 LYS A O 1
ATOM 672 N N . ASP A 1 85 ? -5.227 -29.165 6.173 1.00 54.34 85 ASP A N 1
ATOM 673 C CA . ASP A 1 85 ? -6.302 -29.643 5.305 1.00 54.34 85 ASP A CA 1
ATOM 674 C C . ASP A 1 85 ? -7.695 -29.144 5.727 1.00 54.34 85 ASP A C 1
ATOM 676 O O . ASP A 1 85 ? -8.073 -29.174 6.899 1.00 54.34 85 ASP A O 1
ATOM 680 N N . GLY A 1 86 ? -8.468 -28.667 4.744 1.00 53.25 86 GLY A N 1
ATOM 681 C CA . GLY A 1 86 ? -9.900 -28.379 4.891 1.00 53.25 86 GLY A CA 1
ATOM 682 C C . GLY A 1 86 ? -10.311 -26.921 5.144 1.00 53.25 86 GLY A C 1
ATOM 683 O O . GLY A 1 86 ? -11.508 -26.634 5.138 1.00 53.25 86 GLY A O 1
ATOM 684 N N . LYS A 1 87 ? -9.387 -25.964 5.315 1.00 45.31 87 LYS A N 1
ATOM 685 C CA . LYS A 1 87 ? -9.755 -24.536 5.449 1.00 45.31 87 LYS A CA 1
ATOM 686 C C . LYS A 1 87 ? -9.702 -23.791 4.111 1.00 45.31 87 LYS A C 1
ATOM 688 O O . LYS A 1 87 ? -8.653 -23.681 3.482 1.00 45.31 87 LYS A O 1
ATOM 693 N N . LYS A 1 88 ? -10.858 -23.251 3.696 1.00 40.69 88 LYS A N 1
ATOM 694 C CA . LYS A 1 88 ? -11.009 -22.369 2.526 1.00 40.69 88 LYS A CA 1
ATOM 695 C C . LYS A 1 88 ? -10.045 -21.180 2.626 1.00 40.69 88 LYS A C 1
ATOM 697 O O . LYS A 1 88 ? -9.873 -20.601 3.698 1.00 40.69 88 LYS A O 1
ATOM 702 N N . ARG A 1 89 ? -9.426 -20.839 1.491 1.00 44.44 89 ARG A N 1
ATOM 703 C CA . ARG A 1 89 ? -8.429 -19.771 1.342 1.00 44.44 89 ARG A CA 1
ATOM 704 C C . ARG A 1 89 ? -9.031 -18.415 1.711 1.00 44.44 89 ARG A C 1
ATOM 706 O O . ARG A 1 89 ? -9.689 -17.784 0.896 1.00 44.44 89 ARG A O 1
ATOM 713 N N . ALA A 1 90 ? -8.744 -17.948 2.915 1.00 36.69 90 ALA A N 1
ATOM 714 C CA . ALA A 1 90 ? -8.594 -16.526 3.161 1.00 36.69 90 ALA A CA 1
ATOM 715 C C . ALA A 1 90 ? -7.087 -16.275 3.174 1.00 36.69 90 ALA A C 1
ATOM 717 O O . ALA A 1 90 ? -6.400 -16.737 4.087 1.00 36.69 90 ALA A O 1
ATOM 718 N N . PHE A 1 91 ? -6.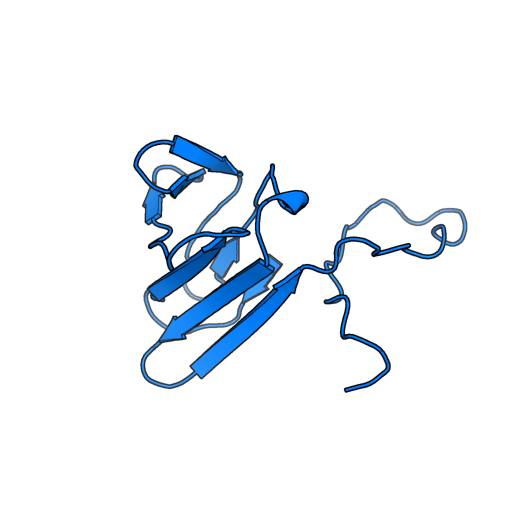559 -15.590 2.157 1.00 35.66 91 PHE A N 1
ATOM 719 C CA . PHE A 1 91 ? -5.222 -15.008 2.248 1.00 35.66 91 PHE A CA 1
ATOM 720 C C . PHE A 1 91 ? -5.303 -13.889 3.285 1.00 35.66 91 PHE A C 1
ATOM 722 O O . PHE A 1 91 ? -5.491 -12.714 2.978 1.00 35.66 91 PHE A O 1
ATOM 729 N N . LYS A 1 92 ? -5.237 -14.274 4.559 1.00 37.34 92 LYS A N 1
ATOM 730 C CA . LYS A 1 92 ? -4.881 -13.349 5.616 1.00 37.34 92 LYS A CA 1
ATOM 731 C C . LYS A 1 92 ? -3.426 -13.028 5.318 1.00 37.34 92 LYS A C 1
ATOM 733 O O . LYS A 1 92 ? -2.564 -13.880 5.511 1.00 37.34 92 LYS A O 1
ATOM 738 N N . PHE A 1 93 ? -3.179 -11.846 4.759 1.00 41.31 93 PHE A N 1
ATOM 739 C CA . PHE A 1 93 ? -1.853 -11.244 4.725 1.00 41.31 93 PHE A CA 1
ATOM 740 C C . PHE A 1 93 ? -1.443 -11.020 6.186 1.00 41.31 93 PHE A C 1
ATOM 742 O O . PHE A 1 93 ? -1.544 -9.921 6.720 1.00 41.31 93 PHE A O 1
ATOM 749 N N . THR A 1 94 ? 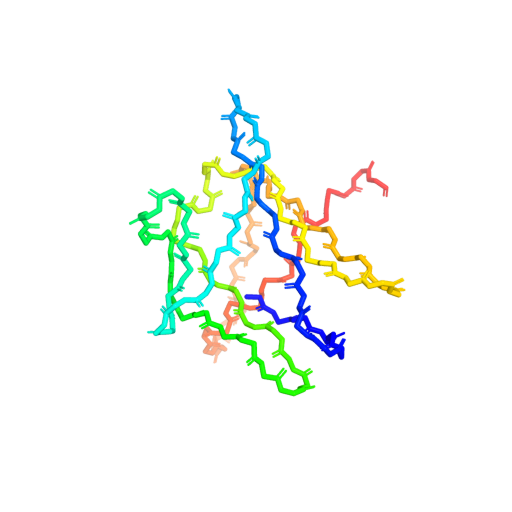-1.084 -12.095 6.885 1.00 40.34 94 THR A N 1
ATOM 750 C CA . THR A 1 94 ? -0.216 -11.996 8.043 1.00 40.34 94 THR A CA 1
ATOM 751 C C . THR A 1 94 ? 1.055 -11.429 7.450 1.00 40.34 94 THR A C 1
ATOM 753 O O . THR A 1 94 ? 1.661 -12.092 6.606 1.00 40.34 94 THR A O 1
ATOM 756 N N . LEU A 1 95 ? 1.363 -10.171 7.782 1.00 46.94 95 LEU A N 1
ATOM 757 C CA . LEU A 1 95 ? 2.630 -9.550 7.428 1.00 46.94 95 LEU A CA 1
ATOM 758 C C . LEU A 1 95 ? 3.719 -10.613 7.566 1.00 46.94 95 LEU A C 1
ATOM 760 O O . LEU A 1 95 ? 3.814 -11.258 8.614 1.00 46.94 95 LEU A O 1
ATOM 764 N N . CYS A 1 96 ? 4.521 -10.805 6.525 1.00 44.44 96 CYS A N 1
ATOM 765 C CA . CYS A 1 96 ? 5.808 -11.451 6.701 1.00 44.44 96 CYS A CA 1
ATOM 766 C C . CYS A 1 96 ? 6.661 -10.490 7.527 1.00 44.44 96 CYS A C 1
ATOM 768 O O . CYS A 1 96 ? 7.456 -9.726 6.990 1.00 44.44 96 CYS A O 1
ATOM 770 N N . LEU A 1 97 ? 6.425 -10.461 8.838 1.00 38.47 97 LEU A N 1
ATOM 771 C CA . LEU A 1 97 ? 7.338 -9.838 9.768 1.00 38.47 97 LEU A CA 1
ATOM 772 C C . LEU A 1 97 ? 8.616 -10.658 9.678 1.00 38.47 97 LEU A C 1
ATOM 774 O O . LEU A 1 97 ? 8.602 -11.875 9.875 1.00 38.47 97 LEU A O 1
ATOM 778 N N . ASN A 1 98 ? 9.690 -9.983 9.284 1.00 35.22 98 ASN A N 1
ATOM 779 C CA . ASN A 1 98 ? 11.028 -10.535 9.330 1.00 35.22 98 ASN A CA 1
ATOM 780 C C . ASN A 1 98 ? 11.232 -11.145 10.731 1.00 35.22 98 ASN A C 1
ATOM 782 O O . ASN A 1 98 ? 11.115 -10.408 11.710 1.00 35.22 98 ASN A O 1
ATOM 786 N N . PRO A 1 99 ? 11.496 -12.458 10.861 1.00 37.53 99 PRO A N 1
ATOM 787 C CA . PRO A 1 99 ? 11.621 -13.103 12.168 1.00 37.53 99 PRO A CA 1
ATOM 788 C C . PRO A 1 99 ? 12.854 -12.639 12.965 1.00 37.53 99 PRO A C 1
ATOM 790 O O . PRO A 1 99 ? 13.033 -13.081 14.094 1.00 37.53 99 PRO A O 1
ATOM 793 N N . ASN A 1 100 ? 13.683 -11.757 12.393 1.00 37.00 100 ASN A N 1
ATOM 794 C CA . ASN A 1 100 ? 14.893 -11.204 13.002 1.00 37.00 100 ASN A CA 1
ATOM 795 C C . ASN A 1 100 ? 14.797 -9.697 13.329 1.00 37.00 100 ASN A C 1
ATOM 797 O O . ASN A 1 100 ? 15.831 -9.032 13.380 1.00 37.00 100 ASN A O 1
ATOM 801 N N . SER A 1 101 ? 13.587 -9.148 13.493 1.00 33.62 101 SER A N 1
ATOM 802 C CA . SER A 1 101 ? 13.361 -7.762 13.939 1.00 33.62 101 SER A CA 1
ATOM 803 C C . SER A 1 101 ? 12.928 -7.683 15.395 1.00 33.62 101 SER A C 1
ATOM 805 O O . SER A 1 101 ? 12.186 -8.580 15.846 1.00 33.62 101 SER A O 1
#

Nearest PDB structures (foldseek):
  5wo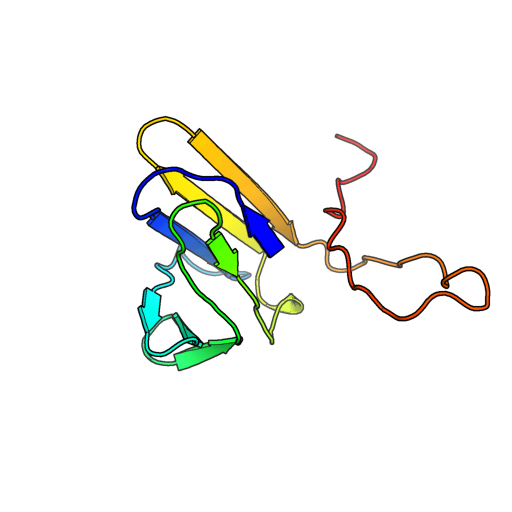b-assembly3_T  TM=5.525E-01  e=1.170E+00  Mus musculoides
  5wob-assembly1_J  TM=5.321E-01  e=1.236E+00  Mus musculoides
  5cex-assembly1_A  TM=5.661E-01  e=5.244E+00  Homo sapiens

Foldseek 3Di:
DKDFDADDWFKWWAFPPDDIFTWDQDPQFTDTPNDGQAGRFDDDRGITDDGGPPLLRTQWMWIDDPPDIDIAGRDPDDDDDPDDPDDDDDPPCPGPPPPVD